Protein AF-A0A2K5PXH5-F1 (afdb_monomer_lite)

Structure (mmCIF, N/CA/C/O backbone):
data_AF-A0A2K5PXH5-F1
#
_entry.i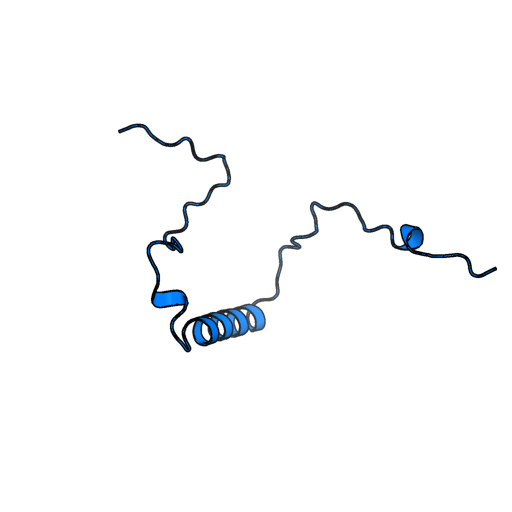d   AF-A0A2K5PXH5-F1
#
loop_
_atom_site.group_PDB
_atom_site.id
_atom_site.type_symbol
_atom_site.label_atom_id
_atom_site.label_alt_id
_atom_site.label_comp_id
_atom_site.label_asym_id
_atom_site.label_entity_id
_atom_site.label_seq_id
_atom_site.pdbx_PDB_ins_code
_atom_site.Cartn_x
_atom_site.Cartn_y
_atom_site.Cartn_z
_atom_site.occupancy
_atom_site.B_iso_or_equiv
_atom_site.auth_seq_id
_atom_site.auth_comp_id
_atom_site.auth_asym_id
_atom_site.auth_atom_id
_atom_site.pdbx_PDB_model_num
ATOM 1 N N . MET A 1 1 ? -32.497 -8.097 -8.909 1.00 39.84 1 MET A N 1
ATOM 2 C CA . MET A 1 1 ? -31.170 -8.711 -8.703 1.00 39.84 1 MET A CA 1
ATOM 3 C C . MET A 1 1 ? -30.436 -8.704 -10.037 1.00 39.84 1 MET A C 1
ATOM 5 O O . MET A 1 1 ? -30.546 -9.662 -10.788 1.00 39.84 1 MET A O 1
ATOM 9 N N . ALA A 1 2 ? -29.807 -7.584 -10.397 1.00 43.03 2 ALA A N 1
ATOM 10 C CA . ALA A 1 2 ? -28.998 -7.490 -11.610 1.00 43.03 2 ALA A CA 1
ATOM 11 C C . ALA A 1 2 ? -27.545 -7.742 -11.203 1.00 43.03 2 ALA A C 1
ATOM 13 O O . ALA A 1 2 ? -26.996 -6.982 -10.408 1.00 43.03 2 ALA A O 1
ATOM 14 N N . GLY A 1 3 ? -26.977 -8.853 -11.673 1.00 50.66 3 GLY A N 1
ATOM 15 C CA . GLY A 1 3 ? -25.567 -9.166 -11.479 1.00 50.66 3 GLY A CA 1
ATOM 16 C C . GLY A 1 3 ? -24.715 -8.105 -12.162 1.00 50.66 3 GLY A C 1
ATOM 17 O O . GLY A 1 3 ? -24.867 -7.856 -13.357 1.00 50.66 3 GLY A O 1
ATOM 18 N N . THR A 1 4 ? -23.847 -7.460 -11.392 1.00 50.34 4 THR A N 1
ATOM 19 C CA . THR A 1 4 ? -22.791 -6.608 -11.922 1.00 50.34 4 THR A CA 1
ATOM 20 C C . THR A 1 4 ? -21.788 -7.504 -12.639 1.00 50.34 4 THR A C 1
ATOM 22 O O . THR A 1 4 ? -21.208 -8.411 -12.043 1.00 50.34 4 THR A O 1
ATOM 25 N N . GLY A 1 5 ? -21.626 -7.292 -13.945 1.00 50.03 5 GLY A N 1
ATOM 26 C CA . GLY A 1 5 ? -20.547 -7.901 -14.711 1.00 50.03 5 GLY A CA 1
ATOM 27 C C . GLY A 1 5 ? -19.222 -7.321 -14.237 1.00 50.03 5 GLY A C 1
ATOM 28 O O . GLY A 1 5 ? -18.822 -6.266 -14.715 1.00 50.03 5 GLY A O 1
ATOM 29 N N . LEU A 1 6 ? -18.584 -7.985 -13.273 1.00 55.16 6 LEU A N 1
ATOM 30 C CA . LEU A 1 6 ? -17.213 -7.690 -12.869 1.00 55.16 6 LEU A CA 1
ATOM 31 C C . LEU A 1 6 ? -16.304 -7.954 -14.071 1.00 55.16 6 LEU A C 1
ATOM 33 O O . LEU A 1 6 ? -16.344 -9.037 -14.666 1.00 55.16 6 LEU A O 1
ATOM 37 N N . VAL A 1 7 ? -15.503 -6.959 -14.448 1.00 52.28 7 VAL A N 1
ATOM 38 C CA . VAL A 1 7 ? -14.447 -7.147 -15.450 1.00 52.28 7 VAL A CA 1
ATOM 39 C C . VAL A 1 7 ? -13.490 -8.230 -14.945 1.00 52.28 7 VAL A C 1
ATOM 41 O O . VAL A 1 7 ? -13.210 -8.307 -13.750 1.00 52.28 7 VAL A O 1
ATOM 44 N N . ALA A 1 8 ? -12.999 -9.106 -15.827 1.00 47.50 8 ALA A N 1
ATOM 45 C CA . ALA A 1 8 ? -12.072 -10.170 -15.441 1.00 47.50 8 ALA A CA 1
ATOM 46 C C . ALA A 1 8 ? -10.798 -9.560 -14.819 1.00 47.50 8 ALA A C 1
ATOM 48 O O . ALA A 1 8 ? -9.942 -9.045 -15.533 1.00 47.50 8 ALA A O 1
ATOM 49 N N . GLY A 1 9 ? -10.706 -9.583 -13.485 1.00 56.47 9 GLY A N 1
ATOM 50 C CA . GLY A 1 9 ? -9.647 -8.931 -12.702 1.00 56.47 9 GLY A CA 1
ATOM 51 C C . GLY A 1 9 ? -10.150 -8.006 -11.588 1.00 56.47 9 GLY A C 1
ATOM 52 O O . GLY A 1 9 ? -9.373 -7.643 -10.709 1.00 56.47 9 GLY A O 1
ATOM 53 N N . GLU A 1 10 ? -11.437 -7.662 -11.577 1.00 59.00 10 GLU A N 1
ATOM 54 C CA . GLU A 1 10 ? -12.053 -6.853 -10.527 1.00 59.00 10 GLU A CA 1
ATOM 55 C C . GLU A 1 10 ? -12.340 -7.735 -9.306 1.00 59.00 10 GLU A C 1
ATOM 57 O O . GLU A 1 10 ? -13.396 -8.351 -9.156 1.00 59.00 10 GLU A O 1
ATOM 62 N N . VAL A 1 11 ? -11.328 -7.874 -8.451 1.00 64.88 11 VAL A N 1
ATOM 63 C CA . VAL A 1 11 ? -11.486 -8.509 -7.144 1.00 64.88 11 VAL A CA 1
ATOM 64 C C . VAL A 1 11 ? -12.276 -7.541 -6.271 1.00 64.88 11 VAL A C 1
ATOM 66 O O . VAL A 1 11 ? -11.773 -6.479 -5.912 1.00 64.88 11 VAL A O 1
ATOM 69 N N . VAL A 1 12 ? -13.514 -7.901 -5.931 1.00 65.88 12 VAL A N 1
ATOM 70 C CA . VAL A 1 12 ? -14.281 -7.170 -4.917 1.00 65.88 12 VAL A CA 1
ATOM 71 C C . VAL A 1 12 ? -13.597 -7.411 -3.577 1.00 65.88 12 VAL A C 1
ATOM 73 O O . VAL A 1 12 ? -13.648 -8.513 -3.034 1.00 65.88 12 VAL A O 1
ATOM 76 N N . VAL A 1 13 ? -12.906 -6.392 -3.074 1.00 72.50 13 VAL A N 1
ATOM 77 C CA . VAL A 1 13 ? -12.274 -6.432 -1.755 1.00 72.50 13 VAL A CA 1
ATOM 78 C C . VAL A 1 13 ? -13.297 -5.960 -0.726 1.00 72.50 13 VAL A C 1
ATOM 80 O O . VAL A 1 13 ? -13.829 -4.856 -0.845 1.00 72.50 13 VAL A O 1
ATOM 83 N N . ASP A 1 14 ? -13.564 -6.790 0.285 1.00 81.00 14 ASP A N 1
ATOM 84 C CA . ASP A 1 14 ? -14.440 -6.463 1.420 1.00 81.00 14 ASP A CA 1
ATOM 85 C C . ASP A 1 14 ? -13.719 -5.541 2.419 1.00 81.00 14 ASP A C 1
ATOM 87 O O . ASP A 1 14 ? -13.374 -5.917 3.534 1.00 81.00 14 ASP A O 1
ATOM 91 N N . ALA A 1 15 ? -13.380 -4.345 1.943 1.00 83.75 15 ALA A N 1
ATOM 92 C CA . ALA A 1 15 ? -12.709 -3.290 2.696 1.00 83.75 15 ALA A CA 1
ATOM 93 C C . ALA A 1 15 ? -13.053 -1.929 2.071 1.00 83.75 15 ALA A C 1
ATOM 95 O O . ALA A 1 15 ? -12.182 -1.186 1.617 1.00 83.75 15 ALA A O 1
ATOM 96 N N . LEU A 1 16 ? -14.353 -1.636 1.946 1.00 84.75 16 LEU A N 1
ATOM 97 C CA . LEU A 1 16 ? -14.816 -0.409 1.301 1.00 84.75 16 LEU A CA 1
ATOM 98 C C . LEU A 1 16 ? -14.442 0.819 2.153 1.00 84.75 16 LEU A C 1
ATOM 100 O O . LEU A 1 16 ? -14.953 0.939 3.270 1.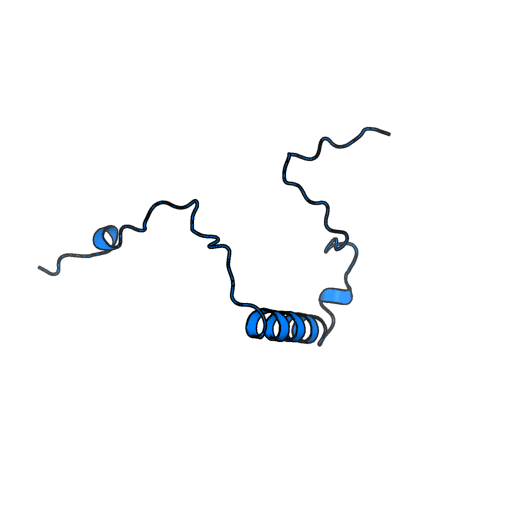00 84.75 16 LEU A O 1
ATOM 104 N N . PRO A 1 17 ? -13.664 1.785 1.621 1.00 83.88 1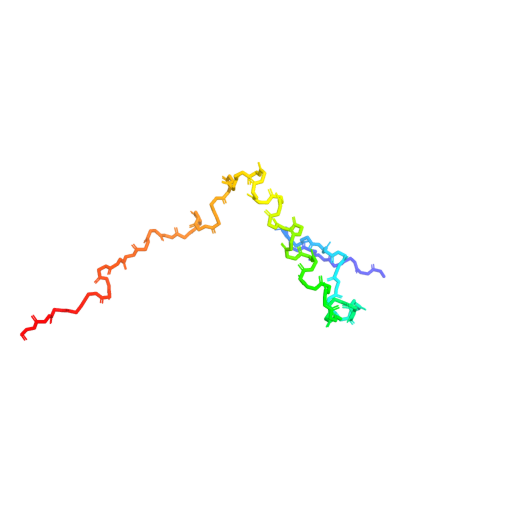7 PRO A N 1
ATOM 105 C CA . PRO A 1 17 ? -13.207 2.945 2.394 1.00 83.88 17 PRO A CA 1
ATOM 106 C C . PRO A 1 17 ? -14.340 3.802 2.973 1.00 83.88 17 PRO A C 1
ATOM 108 O O . PRO A 1 17 ? -14.198 4.421 4.019 1.00 83.88 17 PRO A O 1
ATOM 111 N N . TYR A 1 18 ? -15.490 3.848 2.295 1.00 82.81 18 TYR A N 1
ATOM 112 C CA . TYR A 1 18 ? -16.643 4.639 2.736 1.00 82.81 18 TYR A CA 1
ATOM 113 C C . TYR A 1 18 ? -17.426 3.986 3.881 1.00 82.81 18 TYR A C 1
ATOM 115 O O . TYR A 1 18 ? -18.170 4.676 4.578 1.00 82.81 18 TYR A O 1
ATOM 123 N N . PHE A 1 19 ? -17.293 2.666 4.044 1.00 85.88 19 PHE A N 1
ATOM 124 C CA . PHE A 1 19 ? -17.965 1.904 5.093 1.00 85.88 19 PHE A CA 1
ATOM 125 C C . PHE A 1 19 ? -17.068 1.771 6.326 1.00 85.88 19 PHE A C 1
ATOM 127 O O . PHE A 1 19 ? -17.525 2.005 7.443 1.00 85.88 19 PHE A O 1
ATOM 134 N N . ASP A 1 20 ? -15.784 1.467 6.123 1.00 86.25 20 ASP A N 1
ATOM 135 C CA . ASP A 1 20 ? -14.804 1.377 7.203 1.00 86.25 20 ASP A CA 1
ATOM 136 C C . ASP A 1 20 ? -14.110 2.724 7.457 1.00 86.25 20 ASP A C 1
ATOM 138 O O . ASP A 1 20 ? -13.007 2.999 6.989 1.00 86.25 20 ASP A O 1
ATOM 142 N N . GLN A 1 21 ? -14.774 3.576 8.239 1.00 85.19 21 GLN A N 1
ATOM 143 C CA . GLN A 1 21 ? -14.205 4.848 8.700 1.00 85.19 21 GLN A CA 1
ATOM 144 C C . GLN A 1 21 ? -13.165 4.665 9.819 1.00 85.19 21 GLN A C 1
ATOM 146 O O . GLN A 1 21 ? -12.465 5.615 10.170 1.00 85.19 21 GLN A O 1
ATOM 151 N N . GLY A 1 22 ? -13.062 3.461 10.396 1.00 86.75 22 GLY A N 1
ATOM 152 C CA . GLY A 1 22 ? -12.138 3.150 11.484 1.00 86.75 22 GLY A CA 1
ATOM 153 C C . GLY A 1 22 ? -10.686 3.053 11.027 1.00 86.75 22 GLY A C 1
ATOM 154 O O . GLY A 1 22 ? -9.785 3.213 11.848 1.00 86.75 22 GLY A O 1
ATOM 155 N N . TYR A 1 23 ? -10.445 2.857 9.728 1.00 85.25 23 TYR A N 1
ATOM 156 C CA . TYR A 1 23 ? -9.095 2.803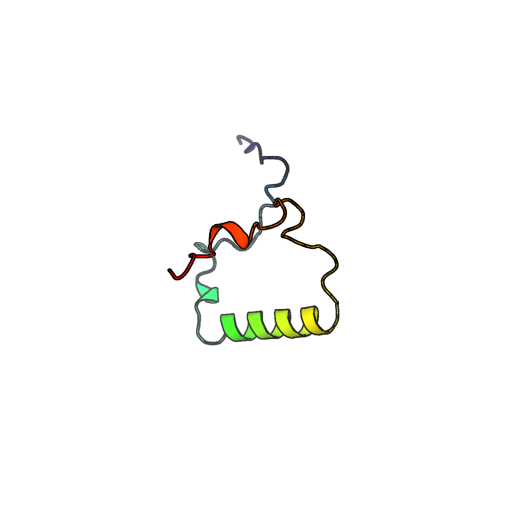 9.171 1.00 85.25 23 TYR A CA 1
ATOM 157 C C . TYR A 1 23 ? -8.294 4.096 9.389 1.00 85.25 23 TYR A C 1
ATOM 159 O O . TYR A 1 23 ? -7.091 4.043 9.631 1.00 85.25 23 TYR A O 1
ATOM 167 N N . GLU A 1 24 ? -8.953 5.258 9.360 1.00 86.75 24 GLU A N 1
ATOM 168 C CA . GLU A 1 24 ? -8.305 6.557 9.600 1.00 86.75 24 GLU A CA 1
ATOM 169 C C . GLU A 1 24 ? -8.138 6.880 11.096 1.00 86.75 24 GLU A C 1
ATOM 171 O O . GLU A 1 24 ? -7.657 7.959 11.451 1.00 86.75 24 GLU A O 1
ATOM 176 N N . ALA A 1 25 ? -8.530 5.973 11.998 1.00 90.56 25 ALA A N 1
ATOM 177 C CA . ALA A 1 25 ? -8.316 6.173 13.422 1.00 90.56 25 ALA A CA 1
ATOM 178 C C . ALA A 1 25 ? -6.810 6.168 13.763 1.00 90.56 25 ALA A C 1
ATOM 180 O O . ALA A 1 25 ? -6.027 5.436 13.145 1.00 90.56 25 ALA A O 1
ATOM 181 N N . PRO A 1 26 ? -6.382 6.948 14.775 1.00 92.12 26 PRO A N 1
ATOM 182 C CA . PRO A 1 26 ? -4.974 7.027 15.150 1.00 92.12 26 PRO A CA 1
ATOM 183 C C . PRO A 1 26 ? -4.387 5.648 15.480 1.00 92.12 26 PRO A C 1
ATOM 185 O O . PRO A 1 26 ? -4.953 4.914 16.291 1.00 92.12 26 PRO A O 1
ATOM 188 N N . GLY A 1 27 ? -3.243 5.300 14.888 1.00 90.56 27 GLY A N 1
ATOM 189 C CA . GLY A 1 27 ? -2.532 4.047 15.162 1.00 90.56 27 GLY A CA 1
ATOM 190 C C . GLY A 1 27 ? -2.952 2.861 14.290 1.00 90.56 27 GLY A C 1
ATOM 191 O O . GLY A 1 27 ? -2.221 1.871 14.230 1.00 90.56 27 GLY A O 1
ATOM 192 N N . VAL A 1 28 ? -4.099 2.924 13.604 1.00 92.69 28 VAL A N 1
ATOM 193 C CA . VAL A 1 28 ? -4.593 1.804 12.782 1.00 92.69 28 VAL A CA 1
ATOM 194 C C . VAL A 1 28 ? -3.757 1.644 11.513 1.00 92.69 28 VAL A C 1
ATOM 196 O O . VAL A 1 28 ? -3.370 0.529 11.155 1.00 92.69 28 VAL A O 1
ATOM 199 N N . ARG A 1 29 ? -3.407 2.756 10.861 1.00 91.38 29 ARG A N 1
ATOM 200 C CA . ARG A 1 29 ? -2.579 2.756 9.646 1.00 91.38 29 ARG A CA 1
ATOM 201 C C . ARG A 1 29 ? -1.159 2.295 9.943 1.00 91.38 29 ARG A C 1
ATOM 203 O O . ARG A 1 29 ? -0.586 1.529 9.171 1.00 91.38 29 ARG A O 1
ATOM 210 N N . GLU A 1 30 ? -0.617 2.720 11.077 1.00 94.81 30 GLU A N 1
ATOM 211 C CA . GLU A 1 30 ? 0.705 2.339 11.560 1.00 94.81 30 GLU A CA 1
ATOM 212 C C . GLU A 1 30 ? 0.759 0.846 11.895 1.00 94.81 30 GLU A C 1
ATOM 214 O O . GLU A 1 30 ? 1.694 0.157 11.486 1.00 94.81 30 GLU A O 1
ATOM 219 N N . ALA A 1 31 ? -0.269 0.319 12.569 1.00 93.94 31 ALA A N 1
ATOM 220 C CA . ALA A 1 31 ? -0.377 -1.109 12.850 1.00 93.94 31 ALA A CA 1
ATOM 221 C C . ALA A 1 31 ? -0.474 -1.938 11.558 1.00 93.94 31 ALA A C 1
ATOM 223 O O . ALA A 1 31 ? 0.218 -2.947 11.420 1.00 93.94 31 ALA A O 1
ATOM 224 N N . ALA A 1 32 ? -1.280 -1.498 10.586 1.00 92.69 32 ALA A N 1
ATOM 225 C CA . ALA A 1 32 ? -1.381 -2.159 9.287 1.00 92.69 32 ALA A CA 1
ATOM 226 C C . ALA A 1 32 ? -0.040 -2.149 8.531 1.00 92.69 32 ALA A C 1
ATOM 228 O O . ALA A 1 32 ? 0.371 -3.177 7.993 1.00 92.69 32 ALA A O 1
ATOM 229 N N . ALA A 1 33 ? 0.670 -1.016 8.527 1.00 92.56 33 ALA A N 1
ATOM 230 C CA . ALA A 1 33 ? 1.979 -0.897 7.891 1.00 92.56 33 ALA A CA 1
ATOM 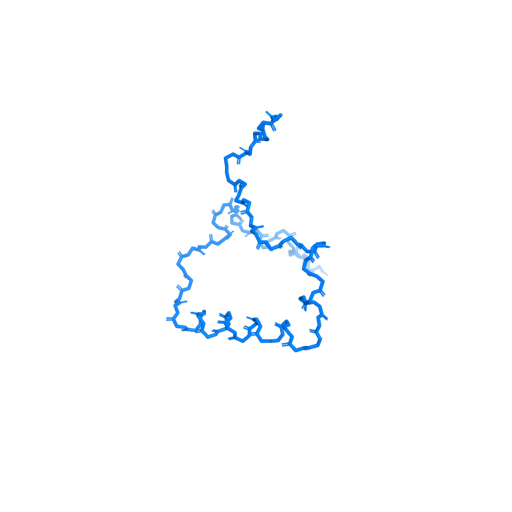231 C C . ALA A 1 33 ? 3.021 -1.834 8.525 1.00 92.56 33 ALA A C 1
ATOM 233 O O . ALA A 1 33 ? 3.747 -2.508 7.797 1.00 92.56 33 ALA A O 1
ATOM 234 N N . ALA A 1 34 ? 3.045 -1.941 9.858 1.00 95.25 34 ALA A N 1
ATOM 235 C CA . ALA A 1 34 ? 3.957 -2.839 10.567 1.00 95.25 34 ALA A CA 1
ATOM 236 C C . ALA A 1 34 ? 3.730 -4.318 10.199 1.00 95.25 34 ALA A C 1
ATOM 238 O O . ALA A 1 34 ? 4.688 -5.069 10.013 1.00 95.25 34 ALA A O 1
ATOM 239 N N . LEU A 1 35 ? 2.469 -4.738 10.037 1.00 93.31 35 LEU A N 1
ATOM 240 C CA . LEU A 1 35 ? 2.141 -6.096 9.587 1.00 93.31 35 LEU A CA 1
ATOM 241 C C . LEU A 1 35 ? 2.630 -6.360 8.155 1.00 93.31 35 LEU A C 1
ATOM 243 O O . LEU A 1 35 ? 3.186 -7.421 7.876 1.00 93.31 35 LEU A O 1
ATOM 247 N N . VAL A 1 36 ? 2.458 -5.390 7.251 1.00 91.56 36 VAL A N 1
ATOM 248 C CA . VAL A 1 36 ? 2.954 -5.491 5.868 1.00 91.56 36 VAL A CA 1
ATOM 249 C C . VAL A 1 36 ? 4.482 -5.574 5.838 1.00 91.56 36 VAL A C 1
ATOM 251 O O . VAL A 1 36 ? 5.045 -6.376 5.090 1.00 91.56 36 VAL A O 1
ATOM 254 N N . GLU A 1 37 ? 5.170 -4.781 6.656 1.00 93.00 37 GLU A N 1
ATOM 255 C CA . GLU A 1 37 ? 6.631 -4.798 6.742 1.00 93.00 37 GLU A CA 1
ATOM 256 C C . GLU A 1 37 ? 7.160 -6.165 7.203 1.00 93.00 37 GLU A C 1
ATOM 258 O O . GLU A 1 37 ? 8.048 -6.734 6.567 1.00 93.00 37 GLU A O 1
ATOM 263 N N . GLU A 1 38 ? 6.579 -6.747 8.253 1.00 93.69 38 GLU A N 1
ATOM 264 C CA . GLU A 1 38 ? 6.981 -8.069 8.749 1.00 93.69 38 GLU A CA 1
ATOM 265 C C . GLU A 1 38 ? 6.817 -9.173 7.689 1.00 93.69 38 GLU A C 1
ATOM 267 O O . GLU A 1 38 ? 7.726 -9.988 7.484 1.00 93.69 38 GLU A O 1
ATOM 272 N N . GLU A 1 39 ? 5.708 -9.168 6.947 1.00 91.44 39 GLU A N 1
ATOM 273 C CA . GLU A 1 39 ? 5.473 -10.128 5.863 1.00 91.44 39 GLU A CA 1
ATOM 274 C C . GLU A 1 39 ? 6.441 -9.927 4.687 1.00 91.44 39 GLU A C 1
ATOM 276 O O . GLU A 1 39 ? 7.030 -10.888 4.180 1.00 91.44 39 GLU A O 1
ATOM 281 N N . THR A 1 40 ? 6.671 -8.676 4.277 1.00 88.38 40 THR A N 1
ATOM 282 C CA . THR A 1 40 ? 7.598 -8.344 3.176 1.00 88.38 40 THR A CA 1
ATOM 283 C C . THR A 1 40 ? 9.065 -8.584 3.533 1.00 88.38 40 THR A C 1
ATOM 285 O O . THR A 1 40 ? 9.873 -8.878 2.649 1.00 88.38 40 THR A O 1
ATOM 288 N N . ARG A 1 41 ? 9.426 -8.539 4.821 1.00 89.12 41 ARG A N 1
ATOM 289 C CA . ARG A 1 41 ? 10.743 -8.970 5.306 1.00 89.12 41 ARG A CA 1
ATOM 290 C C . ARG A 1 41 ? 10.905 -10.483 5.208 1.00 89.12 41 ARG A C 1
ATOM 292 O O . ARG A 1 41 ? 11.982 -10.970 4.857 1.00 89.12 41 ARG A O 1
ATOM 299 N N . ARG A 1 42 ? 9.852 -11.234 5.540 1.00 90.44 42 ARG A N 1
ATOM 300 C CA . ARG A 1 42 ? 9.870 -12.701 5.554 1.00 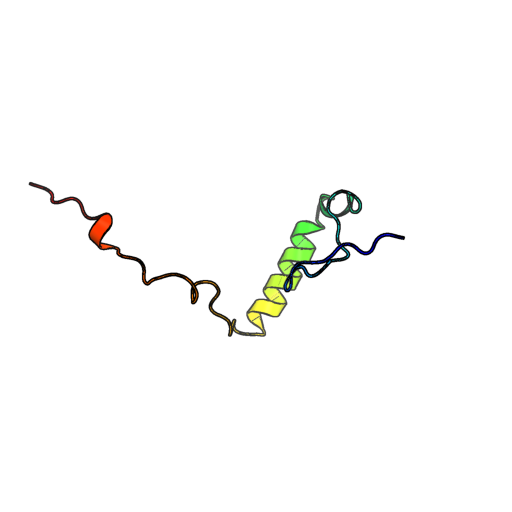90.44 42 ARG A CA 1
ATOM 301 C C . ARG A 1 42 ? 9.872 -13.298 4.149 1.00 90.44 42 ARG A C 1
ATOM 303 O O . ARG A 1 42 ? 10.548 -14.302 3.920 1.00 90.44 42 ARG A O 1
ATOM 310 N N . TYR A 1 43 ? 9.155 -12.685 3.212 1.00 86.12 43 TYR A N 1
ATOM 311 C CA . TYR A 1 43 ? 9.010 -13.185 1.849 1.00 86.12 43 TYR A CA 1
ATOM 312 C C . TYR A 1 43 ? 9.509 -12.166 0.827 1.00 86.12 43 TYR A C 1
ATOM 314 O O . TYR A 1 43 ? 8.975 -11.068 0.701 1.00 86.12 43 TYR A O 1
ATOM 322 N N . ARG A 1 44 ? 10.516 -12.554 0.034 1.00 81.69 44 ARG A N 1
ATOM 323 C CA . ARG A 1 44 ? 11.012 -11.699 -1.052 1.00 81.69 44 ARG A CA 1
ATOM 324 C C . ARG A 1 44 ? 9.942 -11.532 -2.140 1.00 81.69 44 ARG A C 1
ATOM 326 O O . ARG A 1 44 ? 9.370 -12.540 -2.561 1.00 81.69 44 ARG A O 1
ATOM 333 N N . PRO A 1 45 ? 9.717 -10.311 -2.663 1.00 83.81 45 PRO A N 1
ATOM 334 C CA . PRO A 1 45 ? 8.817 -10.099 -3.790 1.00 83.81 45 PRO A CA 1
ATOM 335 C C . PRO A 1 45 ? 9.250 -10.918 -5.012 1.00 83.81 45 PRO A C 1
ATOM 337 O O . PRO A 1 45 ? 10.390 -10.820 -5.462 1.00 83.81 45 PRO A O 1
ATOM 340 N N . THR A 1 46 ? 8.338 -11.724 -5.558 1.00 81.38 46 THR A N 1
ATOM 341 C CA . THR A 1 46 ? 8.597 -12.577 -6.735 1.00 81.38 46 THR A CA 1
ATOM 342 C C . THR A 1 46 ? 7.970 -12.040 -8.018 1.00 81.38 46 THR A C 1
ATOM 344 O O . THR A 1 46 ? 8.373 -12.430 -9.112 1.00 81.38 46 THR A O 1
ATOM 347 N N . LYS A 1 47 ? 6.996 -11.131 -7.905 1.00 84.81 47 LYS A N 1
ATOM 348 C CA . LYS A 1 47 ? 6.328 -10.491 -9.041 1.00 84.81 47 LYS A CA 1
ATOM 349 C C . LYS A 1 47 ? 6.871 -9.081 -9.232 1.00 84.81 47 LYS A C 1
ATOM 351 O O . LYS A 1 47 ? 6.735 -8.236 -8.352 1.00 84.81 47 LYS A O 1
ATOM 356 N N . ASN A 1 48 ? 7.461 -8.828 -10.397 1.00 84.25 48 ASN A N 1
ATOM 357 C CA . ASN A 1 48 ? 7.844 -7.482 -10.803 1.00 84.25 48 ASN A CA 1
ATOM 358 C C . ASN A 1 48 ? 6.616 -6.753 -11.371 1.00 84.25 48 ASN A C 1
ATOM 360 O O . ASN A 1 48 ? 6.175 -7.043 -12.485 1.00 84.25 48 ASN A O 1
ATOM 364 N N . TYR A 1 49 ? 6.091 -5.790 -10.615 1.00 84.31 49 TYR A N 1
ATOM 365 C CA . TYR A 1 49 ? 4.940 -4.976 -11.011 1.00 84.31 49 TYR A CA 1
ATOM 366 C C . TYR A 1 49 ? 5.233 -4.000 -12.155 1.00 84.31 49 TYR A C 1
ATOM 368 O O . TYR A 1 49 ? 4.308 -3.385 -12.649 1.00 84.31 49 TYR A O 1
ATOM 376 N N . LEU A 1 50 ? 6.480 -3.852 -12.596 1.00 85.62 50 LEU A N 1
ATOM 377 C CA . LEU A 1 50 ? 6.855 -3.026 -13.747 1.00 85.62 50 LEU A CA 1
ATOM 378 C C . LEU A 1 50 ? 7.102 -3.866 -15.006 1.00 85.62 50 LEU A C 1
ATOM 380 O O . LEU A 1 50 ? 7.447 -3.322 -16.045 1.00 85.62 50 LEU A O 1
ATOM 384 N N . SER A 1 51 ? 6.925 -5.189 -14.939 1.00 85.94 51 SER A N 1
ATOM 385 C CA . SER A 1 51 ? 7.210 -6.095 -16.065 1.00 85.94 51 SER A CA 1
ATOM 386 C C . SER A 1 51 ? 6.330 -5.871 -17.298 1.00 85.94 51 SER A C 1
ATOM 388 O O . SER A 1 51 ? 6.725 -6.252 -18.395 1.00 85.94 51 SER A O 1
ATOM 390 N N . TYR A 1 52 ? 5.156 -5.256 -17.133 1.00 87.56 52 TYR A N 1
ATOM 391 C CA . TYR A 1 52 ? 4.280 -4.885 -18.247 1.00 87.56 52 TYR A CA 1
ATOM 392 C C . TYR A 1 52 ? 4.686 -3.565 -18.919 1.00 87.56 52 TYR A C 1
ATOM 394 O O . TYR A 1 52 ? 4.145 -3.231 -19.971 1.00 87.56 52 TYR A O 1
ATOM 402 N N . LEU A 1 53 ? 5.594 -2.798 -18.308 1.00 88.56 53 LEU A N 1
ATOM 403 C CA . LEU A 1 53 ? 6.085 -1.543 -18.859 1.00 88.56 53 LEU A CA 1
ATOM 404 C C . LEU A 1 53 ? 7.289 -1.800 -19.763 1.00 88.56 53 LEU A C 1
ATOM 406 O O . LEU A 1 53 ? 8.117 -2.675 -19.507 1.00 88.56 53 LEU A O 1
ATOM 410 N N . THR A 1 54 ? 7.401 -0.996 -20.815 1.00 88.62 54 THR A N 1
ATOM 411 C CA . THR A 1 54 ? 8.600 -0.963 -21.654 1.00 88.62 54 THR A CA 1
ATOM 412 C C . THR A 1 54 ? 9.805 -0.518 -20.825 1.00 88.62 54 THR A C 1
ATOM 414 O O . THR A 1 54 ? 9.663 0.264 -19.882 1.00 88.62 54 THR A O 1
ATOM 417 N N . ALA A 1 55 ? 10.997 -1.004 -21.187 1.00 86.94 55 ALA A N 1
ATOM 418 C CA . ALA A 1 55 ? 12.238 -0.561 -20.565 1.00 86.94 55 ALA A CA 1
ATOM 419 C C . ALA A 1 55 ? 12.334 0.981 -20.600 1.00 86.94 55 ALA A C 1
ATOM 421 O O . ALA A 1 55 ? 12.115 1.569 -21.663 1.00 86.94 55 ALA A O 1
ATOM 422 N N . PRO A 1 56 ? 12.619 1.635 -19.462 1.00 86.50 56 PRO A N 1
ATOM 423 C CA . PRO A 1 56 ? 12.708 3.086 -19.403 1.00 86.50 56 PRO A CA 1
ATOM 424 C C . PRO A 1 56 ? 13.887 3.588 -20.240 1.00 86.50 56 PRO A C 1
ATOM 426 O O . PRO A 1 56 ? 15.010 3.101 -20.106 1.00 86.50 56 PRO A O 1
ATOM 429 N N . ASP A 1 57 ? 13.623 4.580 -21.087 1.00 89.06 57 ASP A N 1
ATOM 430 C CA . ASP A 1 57 ? 14.657 5.314 -21.809 1.00 89.06 57 ASP A CA 1
ATOM 431 C C . ASP A 1 57 ? 15.157 6.475 -20.946 1.00 89.06 57 ASP A C 1
ATOM 433 O O . ASP A 1 57 ? 14.476 7.485 -20.764 1.00 89.06 57 ASP A O 1
ATOM 437 N N . TYR A 1 58 ? 16.353 6.312 -20.388 1.00 85.81 58 TYR A N 1
ATOM 438 C CA . TYR A 1 58 ? 16.989 7.329 -19.554 1.00 85.81 58 TYR A CA 1
ATOM 439 C C . TYR A 1 58 ? 17.651 8.446 -20.372 1.00 85.81 58 TYR A C 1
ATOM 441 O O . TYR A 1 58 ? 17.854 9.536 -19.841 1.00 85.81 58 TYR A O 1
ATOM 449 N N . SER A 1 59 ? 17.932 8.210 -21.659 1.00 87.88 59 SER A N 1
ATOM 450 C CA . SER A 1 59 ? 18.576 9.192 -22.540 1.00 87.88 59 SER A CA 1
ATOM 451 C C . SER A 1 59 ? 17.631 10.323 -22.951 1.00 87.88 59 SER A C 1
ATOM 453 O O . SER A 1 59 ? 18.073 11.440 -23.207 1.00 87.88 59 SER A O 1
ATOM 455 N N . ALA A 1 60 ? 16.317 10.078 -22.906 1.00 84.44 60 ALA A N 1
ATOM 456 C CA . ALA A 1 60 ? 15.284 11.080 -23.167 1.00 84.44 60 ALA A CA 1
ATOM 457 C C . ALA A 1 60 ? 15.346 12.304 -22.229 1.00 84.44 60 ALA A C 1
ATOM 459 O O . ALA A 1 60 ? 14.772 13.347 -22.542 1.00 84.44 60 ALA A O 1
ATOM 460 N N . PHE A 1 61 ? 16.019 12.179 -21.080 1.00 84.25 61 PHE A N 1
ATOM 461 C CA . PHE A 1 61 ? 16.139 13.232 -20.070 1.00 84.25 61 PHE A CA 1
ATOM 462 C C . PHE A 1 61 ? 17.534 13.869 -20.018 1.00 84.25 61 PHE A C 1
ATOM 464 O O . PHE A 1 61 ? 17.764 14.764 -19.202 1.00 84.25 61 PHE A O 1
ATOM 471 N N . GLU A 1 62 ? 18.469 13.431 -20.862 1.00 87.31 62 GLU A N 1
ATOM 472 C CA . GLU A 1 62 ? 19.802 14.023 -20.932 1.00 87.31 62 GLU A CA 1
ATOM 473 C C . GLU A 1 62 ? 19.756 15.346 -21.709 1.00 87.31 62 GLU A C 1
ATOM 475 O O . GLU A 1 62 ? 19.230 15.429 -22.818 1.00 87.31 62 GLU A O 1
ATOM 480 N N . VAL A 1 63 ? 20.327 16.404 -21.127 1.00 84.06 63 VAL A N 1
ATOM 481 C CA . VAL A 1 63 ? 20.496 17.702 -21.792 1.00 84.06 63 VAL A CA 1
ATOM 482 C C . VAL A 1 63 ? 21.972 17.881 -22.110 1.00 84.06 63 VAL A C 1
ATOM 484 O O . VAL A 1 63 ? 22.813 17.869 -21.210 1.00 84.06 63 VAL A O 1
ATOM 487 N N . SER A 1 64 ? 22.295 18.070 -23.389 1.00 79.38 64 SER A N 1
ATOM 488 C CA . SER A 1 64 ? 23.653 18.398 -23.816 1.00 79.38 64 SER A CA 1
ATOM 489 C C . SER A 1 64 ? 24.037 19.781 -23.289 1.00 79.38 64 SER A C 1
ATOM 491 O O . SER A 1 64 ? 23.519 20.795 -23.761 1.00 79.38 64 SER A O 1
ATOM 493 N N . VAL A 1 65 ? 24.949 19.831 -22.320 1.00 75.38 65 VAL A N 1
ATOM 494 C CA . VAL A 1 65 ? 25.597 21.082 -21.914 1.00 75.38 65 VAL A CA 1
ATOM 495 C C . VAL A 1 65 ? 26.545 21.489 -23.042 1.00 75.38 65 VAL A C 1
ATOM 497 O O . VAL A 1 65 ? 27.493 20.765 -23.341 1.00 75.38 65 VAL A O 1
ATOM 500 N N . SER A 1 66 ? 26.223 22.602 -23.704 1.00 66.50 66 SER A N 1
ATOM 501 C CA . SER A 1 66 ? 27.071 23.263 -24.708 1.00 66.50 66 SER A CA 1
ATOM 502 C C . SER A 1 66 ? 27.902 24.364 -24.066 1.00 66.50 66 SER A C 1
ATOM 504 O O . SER A 1 66 ? 27.365 25.022 -23.146 1.00 66.50 66 SER A O 1
#

Organism: Cebus imitator (NCBI:txid2715852)

pLDDT: mean 80.57, std 14.28, range [39.84, 95.25]

Radius of gyration: 20.45 Å; chains: 1; bounding box: 58×36×40 Å

Foldseek 3Di:
DDDDPDDVPPDPDPPDCVVCVVCPPPPNVVVVVVVVVVVCVVDPDPDDPCVVPDDDDPVVPDDDDD

Sequence (66 aa):
MAGTGLVAGEVVVDALPYFDQGYEAPGVREAAAALVEEETRRYRPTKNYLSYLTAPDYSAFEVSVS

InterPro domains:
  IPR008409 Pre-mRNA-splicing factor SPF27 [PF05700] (12-62)
  IPR008409 Pre-mRNA-splicing factor SPF27 [PTHR13296] (9-63)

Secondary structure (DSSP, 8-state):
-------TT----S--TTT-GGGGSTTHHHHHHHHHHHHHHHS---S-TTTTSPPP-SGGG-----